Protein AF-A0A537ZKE1-F1 (afdb_monomer_lite)

Secondary structure (DSSP, 8-state):
-HHHHHHHH-GGG-----------PPPPHHHHHHHHHHHHHHHHHHTT--GGG---EEEEE-SSSS--EEEEE----PPPPGGG-HHHHHHHT-----

Structure (mmCIF, N/CA/C/O backbone):
data_AF-A0A537ZKE1-F1
#
_entry.id   AF-A0A537ZKE1-F1
#
loop_
_atom_site.group_PDB
_atom_site.id
_atom_site.type_symbol
_atom_site.label_atom_id
_atom_site.label_alt_id
_atom_site.label_comp_id
_atom_site.label_asym_id
_atom_site.label_entity_id
_atom_site.label_seq_id
_atom_site.pdbx_PDB_ins_code
_atom_site.Cartn_x
_atom_site.Cartn_y
_atom_site.Cartn_z
_atom_site.occupancy
_atom_site.B_iso_or_equiv
_atom_site.auth_seq_id
_atom_site.auth_comp_id
_atom_site.auth_asym_id
_atom_site.auth_atom_id
_atom_site.pdbx_PDB_model_num
ATOM 1 N N . MET A 1 1 ? -3.967 -0.790 2.846 1.00 77.94 1 MET A N 1
ATOM 2 C CA . MET A 1 1 ? -5.408 -0.573 2.601 1.00 77.94 1 MET A CA 1
ATOM 3 C C . MET A 1 1 ? -6.138 -1.879 2.314 1.00 77.94 1 MET A C 1
ATOM 5 O O . MET A 1 1 ? -6.962 -2.242 3.131 1.00 77.94 1 MET A O 1
ATOM 9 N N . LEU A 1 2 ? -5.858 -2.609 1.219 1.00 92.62 2 LEU A N 1
ATOM 10 C CA . LEU A 1 2 ? -6.557 -3.886 0.955 1.00 92.62 2 LEU A CA 1
ATOM 11 C C . LEU A 1 2 ? -6.225 -4.976 1.982 1.00 92.62 2 LEU A C 1
ATOM 13 O O . LEU A 1 2 ? -7.138 -5.575 2.536 1.00 92.62 2 LEU A O 1
ATOM 17 N N . PHE A 1 3 ? -4.936 -5.171 2.278 1.00 92.62 3 PHE A N 1
ATOM 18 C CA . PHE A 1 3 ? -4.495 -6.078 3.343 1.00 92.62 3 PHE A CA 1
ATOM 19 C C . PHE A 1 3 ? -5.141 -5.721 4.688 1.00 92.62 3 PHE A C 1
ATOM 21 O O . PHE A 1 3 ? -5.781 -6.568 5.291 1.00 92.62 3 PHE A O 1
ATOM 28 N N . ASP A 1 4 ? -5.071 -4.447 5.090 1.00 93.81 4 ASP A N 1
ATOM 29 C CA . ASP A 1 4 ? -5.632 -3.984 6.368 1.00 93.81 4 ASP A CA 1
ATOM 30 C C . ASP A 1 4 ? -7.158 -4.161 6.454 1.00 93.81 4 ASP A C 1
ATOM 32 O O . ASP A 1 4 ? -7.690 -4.421 7.528 1.00 93.81 4 ASP A O 1
ATOM 36 N N . LEU A 1 5 ? -7.876 -4.005 5.334 1.00 94.62 5 LEU A N 1
ATOM 37 C CA . LEU A 1 5 ? -9.324 -4.214 5.269 1.00 94.62 5 LEU A CA 1
ATOM 38 C C . LEU A 1 5 ? -9.667 -5.697 5.448 1.00 94.62 5 LEU A C 1
ATOM 40 O O . LEU A 1 5 ? -10.510 -6.027 6.278 1.00 94.62 5 LEU A O 1
ATOM 44 N N . ALA A 1 6 ? -8.979 -6.574 4.711 1.00 95.00 6 ALA A N 1
ATOM 45 C CA . ALA A 1 6 ? -9.163 -8.017 4.810 1.00 95.00 6 ALA A CA 1
ATOM 46 C C . ALA A 1 6 ? -8.801 -8.546 6.207 1.00 95.00 6 ALA A C 1
ATOM 48 O O . ALA A 1 6 ? -9.525 -9.371 6.754 1.00 95.00 6 ALA A O 1
ATOM 49 N N . GLU A 1 7 ? -7.716 -8.047 6.801 1.00 94.06 7 GLU A N 1
ATOM 50 C CA . GLU A 1 7 ? -7.264 -8.438 8.139 1.00 94.06 7 GLU A CA 1
ATOM 51 C C . GLU A 1 7 ? -8.241 -7.990 9.236 1.00 94.06 7 GLU A C 1
ATOM 53 O O . GLU A 1 7 ? -8.538 -8.755 10.149 1.00 94.06 7 GLU A O 1
ATOM 58 N N . ARG A 1 8 ? -8.773 -6.762 9.150 1.00 94.56 8 ARG A N 1
ATOM 59 C CA . ARG A 1 8 ? -9.646 -6.196 10.193 1.00 94.56 8 ARG A CA 1
ATOM 60 C C . ARG A 1 8 ? -11.106 -6.623 10.094 1.00 94.56 8 ARG A C 1
ATOM 62 O O . ARG A 1 8 ? -11.769 -6.711 11.122 1.00 94.56 8 ARG A O 1
ATOM 69 N N . PHE A 1 9 ? -11.620 -6.819 8.883 1.00 96.19 9 PHE A N 1
ATOM 70 C CA . PHE A 1 9 ? -13.056 -7.014 8.642 1.00 96.19 9 PHE A CA 1
ATOM 71 C C . PHE A 1 9 ? -13.381 -8.313 7.893 1.00 96.19 9 PHE A C 1
ATOM 73 O O . PHE A 1 9 ? -14.552 -8.602 7.664 1.00 96.19 9 PHE A O 1
ATOM 80 N N . GLY A 1 10 ? -12.368 -9.106 7.535 1.00 96.31 10 GLY A N 1
ATOM 81 C CA . GLY A 1 10 ? -12.530 -10.328 6.754 1.00 96.31 10 GLY A CA 1
ATOM 82 C C . GLY A 1 10 ? -12.673 -10.071 5.252 1.00 96.31 10 GLY A C 1
ATOM 83 O O . GLY A 1 10 ? -12.955 -8.960 4.799 1.00 96.31 10 GLY A O 1
ATOM 84 N N . LEU A 1 11 ? -12.482 -11.126 4.456 1.00 96.25 11 LEU A N 1
ATOM 85 C CA . LEU A 1 11 ? -12.647 -11.061 2.999 1.00 96.25 11 LEU A CA 1
ATOM 86 C C . LEU A 1 11 ? -14.102 -10.810 2.586 1.00 96.25 11 LEU A C 1
ATOM 88 O O . LEU A 1 11 ? -14.326 -10.169 1.565 1.00 96.25 11 LEU A O 1
ATOM 92 N N . ASP A 1 12 ? -15.071 -11.229 3.401 1.00 96.88 12 ASP A N 1
ATOM 93 C CA . ASP A 1 12 ? -16.503 -11.034 3.139 1.00 96.88 12 ASP A CA 1
ATOM 94 C C . ASP A 1 12 ? -16.922 -9.552 3.173 1.00 96.88 12 ASP A C 1
ATOM 96 O O . ASP A 1 12 ? -17.962 -9.181 2.629 1.00 96.88 12 ASP A O 1
ATOM 100 N N . ALA A 1 13 ? -16.096 -8.679 3.763 1.00 96.38 13 ALA A N 1
ATOM 101 C CA . ALA A 1 13 ? -16.279 -7.230 3.710 1.00 96.38 13 ALA A CA 1
ATOM 102 C C . ALA A 1 13 ? -15.857 -6.613 2.360 1.00 96.38 13 ALA A C 1
ATOM 104 O O . ALA A 1 13 ? -16.099 -5.427 2.120 1.00 96.38 13 ALA A O 1
ATOM 105 N N . ILE A 1 14 ? -15.210 -7.386 1.480 1.00 96.81 14 ILE A N 1
ATOM 106 C CA . ILE A 1 14 ? -14.696 -6.937 0.185 1.00 96.81 14 ILE A CA 1
ATOM 107 C C . ILE A 1 14 ? -15.546 -7.538 -0.929 1.00 96.81 14 ILE A C 1
ATOM 109 O O . ILE A 1 14 ? -15.633 -8.750 -1.093 1.00 96.81 14 ILE A O 1
ATOM 113 N N . VAL A 1 15 ? -16.110 -6.673 -1.768 1.00 96.81 15 VAL A N 1
ATOM 114 C CA . VAL A 1 15 ? -16.861 -7.082 -2.958 1.00 96.81 15 VAL A CA 1
ATOM 115 C C . VAL A 1 15 ? -16.218 -6.518 -4.216 1.00 96.81 15 VAL A C 1
ATOM 117 O O . VAL A 1 15 ? -15.643 -5.430 -4.207 1.00 96.81 15 VAL A O 1
ATOM 120 N N . GLN A 1 16 ? -16.341 -7.252 -5.317 1.00 96.81 16 GLN A N 1
ATOM 121 C CA . GLN A 1 16 ? -15.929 -6.799 -6.642 1.00 96.81 16 GLN A CA 1
ATOM 122 C C . GLN A 1 16 ? -17.172 -6.558 -7.501 1.00 96.81 16 GLN A C 1
ATOM 124 O O . GLN A 1 16 ? -18.170 -7.272 -7.392 1.00 96.81 16 GLN A O 1
ATOM 129 N N . ARG A 1 17 ? -17.127 -5.526 -8.344 1.00 97.19 17 ARG A N 1
ATOM 130 C CA . ARG A 1 17 ? -18.181 -5.205 -9.309 1.00 97.19 17 ARG A CA 1
ATOM 131 C C . ARG A 1 17 ? -17.557 -4.994 -10.674 1.00 97.19 17 ARG A C 1
ATOM 133 O O . ARG A 1 17 ? -16.498 -4.380 -10.777 1.00 97.19 17 ARG A O 1
ATOM 140 N N . ASP A 1 18 ? -18.236 -5.502 -11.691 1.00 97.06 18 ASP A N 1
ATOM 141 C CA . ASP A 1 18 ? -17.859 -5.278 -13.077 1.00 97.06 18 ASP A CA 1
ATOM 142 C C . ASP A 1 18 ? -18.133 -3.816 -13.459 1.00 97.06 18 ASP A C 1
ATOM 144 O O . ASP A 1 18 ? -19.211 -3.283 -13.188 1.00 97.06 18 ASP A O 1
ATOM 148 N N . LEU A 1 19 ? -17.131 -3.172 -14.052 1.00 97.06 19 LEU A N 1
ATOM 149 C CA . LEU A 1 19 ? -17.199 -1.798 -14.549 1.00 97.06 19 LEU A CA 1
ATOM 150 C C . LEU A 1 19 ? -17.226 -1.746 -16.085 1.00 97.06 19 LEU A C 1
ATOM 152 O O . LEU A 1 19 ? -17.239 -0.657 -16.655 1.00 97.06 19 LEU A O 1
ATOM 156 N N . GLY A 1 20 ? -17.218 -2.898 -16.758 1.00 97.44 20 GLY A N 1
ATOM 157 C CA . GLY A 1 20 ? -17.035 -2.998 -18.197 1.00 97.44 20 GLY A CA 1
ATOM 158 C C . GLY A 1 20 ? -15.593 -2.690 -18.607 1.00 97.44 20 GLY A C 1
ATOM 159 O O . GLY A 1 20 ? -14.632 -3.131 -17.974 1.00 97.44 20 GLY A O 1
ATOM 160 N N .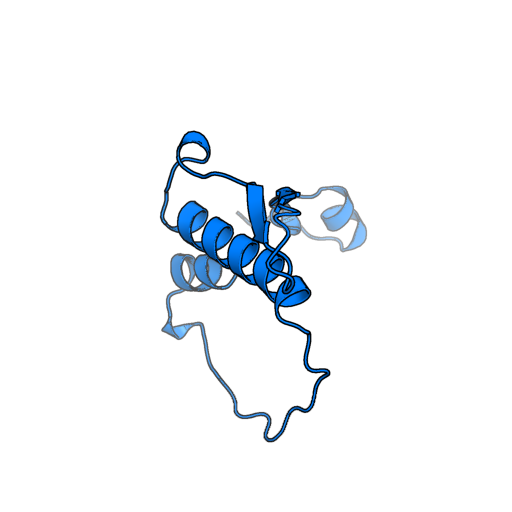 VAL A 1 21 ? -15.428 -1.934 -19.693 1.00 97.62 21 VAL A N 1
ATOM 161 C CA . VAL A 1 21 ? -14.109 -1.640 -20.267 1.00 97.62 21 VAL A CA 1
ATOM 162 C C . VAL A 1 21 ? -13.517 -0.383 -19.643 1.00 97.62 21 VAL A C 1
ATOM 164 O O . VAL A 1 21 ? -14.125 0.687 -19.646 1.00 97.62 21 VAL A O 1
ATOM 167 N N . ARG A 1 22 ? -12.281 -0.505 -19.160 1.00 96.50 22 ARG A N 1
ATOM 168 C CA . ARG A 1 22 ? -11.466 0.621 -18.709 1.00 96.50 22 ARG A CA 1
ATOM 169 C C . ARG A 1 22 ? -10.221 0.723 -19.575 1.00 96.50 22 ARG A C 1
ATOM 171 O O . ARG A 1 22 ? -9.308 -0.086 -19.446 1.00 96.50 22 ARG A O 1
ATOM 178 N N . GLU A 1 23 ? -10.157 1.767 -20.386 1.00 97.62 23 GLU A N 1
ATOM 179 C CA . GLU A 1 23 ? -8.944 2.130 -21.112 1.00 97.62 23 GLU A CA 1
ATOM 180 C C . GLU A 1 23 ? -8.101 3.095 -20.276 1.00 97.62 23 GLU A C 1
ATOM 182 O O . GLU A 1 23 ? -8.602 4.018 -19.628 1.00 97.62 23 GLU A O 1
ATOM 187 N N . HIS A 1 24 ? -6.795 2.872 -20.259 1.00 96.62 24 HIS A N 1
ATOM 188 C CA . HIS A 1 24 ? -5.829 3.758 -19.630 1.00 96.62 24 HIS A CA 1
ATOM 189 C C . HIS A 1 24 ? -4.532 3.730 -20.432 1.00 96.62 24 HIS A C 1
ATOM 191 O O . HIS A 1 24 ? -4.312 2.841 -21.251 1.00 96.62 24 HIS A O 1
ATOM 197 N N . ARG A 1 25 ? -3.637 4.690 -20.183 1.00 96.50 25 ARG A N 1
ATOM 198 C CA . ARG A 1 25 ? -2.321 4.675 -20.828 1.00 96.50 25 ARG A CA 1
ATOM 199 C C . ARG A 1 25 ? -1.540 3.417 -20.440 1.00 96.50 25 ARG A C 1
ATOM 201 O O . ARG A 1 25 ? -1.510 3.059 -19.259 1.00 96.50 25 ARG A O 1
ATOM 208 N N . ASN A 1 26 ? -0.872 2.805 -21.409 1.00 95.75 26 ASN A N 1
ATOM 209 C CA . ASN A 1 26 ? 0.124 1.771 -21.154 1.00 95.75 26 ASN A CA 1
ATOM 210 C C . ASN A 1 26 ? 1.440 2.455 -20.792 1.00 95.75 26 ASN A C 1
ATOM 212 O O . ASN A 1 26 ? 1.897 3.336 -21.519 1.00 95.75 26 ASN A O 1
ATOM 216 N N . ARG A 1 27 ? 2.010 2.091 -19.643 1.00 95.50 27 ARG A N 1
ATOM 217 C CA . ARG A 1 27 ? 3.326 2.581 -19.224 1.00 95.50 27 ARG A CA 1
ATOM 218 C C . ARG A 1 27 ? 4.414 1.623 -19.716 1.00 95.50 27 ARG A C 1
ATOM 220 O O . ARG A 1 27 ? 4.155 0.417 -19.745 1.00 95.50 27 ARG A O 1
ATOM 227 N N . PRO A 1 28 ? 5.595 2.132 -20.091 1.00 92.62 28 PRO A N 1
ATOM 228 C CA . PRO A 1 28 ? 6.740 1.290 -20.415 1.00 92.62 28 PRO A CA 1
ATOM 229 C C . PRO A 1 28 ? 7.265 0.550 -19.166 1.00 92.62 28 PRO A C 1
ATOM 231 O O . PRO A 1 28 ? 6.873 0.845 -18.034 1.00 92.62 28 PRO A O 1
ATOM 234 N N . LEU A 1 29 ? 8.090 -0.483 -19.368 1.00 91.12 29 LEU A N 1
ATOM 235 C CA . LEU A 1 29 ? 8.505 -1.402 -18.295 1.00 91.12 29 LEU A CA 1
ATOM 236 C C . LEU A 1 29 ? 9.396 -0.745 -17.232 1.00 91.12 29 LEU A C 1
ATOM 238 O O . LEU A 1 29 ? 9.268 -1.064 -16.051 1.00 91.12 29 LEU A O 1
ATOM 242 N N . ASP A 1 30 ? 10.251 0.183 -17.642 1.00 89.75 30 ASP A N 1
ATOM 243 C CA . ASP A 1 30 ? 1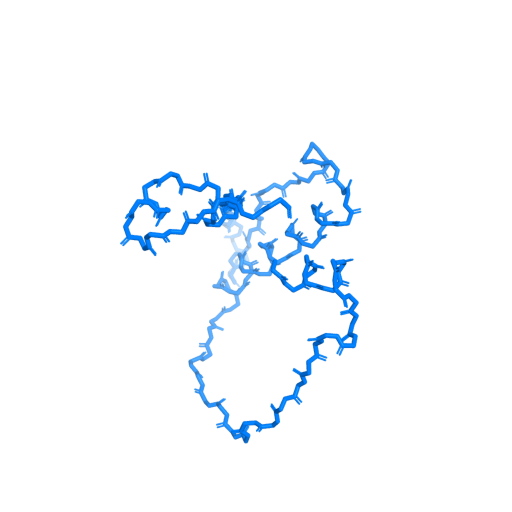1.086 1.031 -16.784 1.00 89.75 30 ASP A CA 1
ATOM 244 C C . ASP A 1 30 ? 10.248 1.874 -15.805 1.00 89.75 30 ASP A C 1
ATOM 246 O O . ASP A 1 30 ? 10.617 2.038 -14.642 1.00 89.75 30 ASP A O 1
ATOM 250 N N . GLU A 1 31 ? 9.058 2.322 -16.220 1.00 91.44 31 GLU A N 1
ATOM 251 C CA . GLU A 1 31 ? 8.091 2.984 -15.336 1.00 91.44 31 GLU A CA 1
ATOM 252 C C . GLU A 1 31 ? 7.309 2.014 -14.432 1.00 91.44 31 GLU A C 1
ATOM 254 O O . GLU A 1 31 ? 6.842 2.401 -13.353 1.00 91.44 31 GLU A O 1
ATOM 259 N N . LEU A 1 32 ? 7.109 0.768 -14.868 1.00 94.81 32 LEU A N 1
ATOM 260 C CA . LEU A 1 32 ? 6.352 -0.240 -14.119 1.00 94.81 32 LEU A CA 1
ATOM 261 C C . LEU A 1 32 ? 7.199 -0.931 -13.045 1.00 94.81 32 LEU A C 1
ATOM 263 O O . LEU A 1 32 ? 6.670 -1.276 -11.986 1.00 94.81 32 LEU A O 1
ATOM 267 N N . ALA A 1 33 ? 8.501 -1.109 -13.270 1.00 94.25 33 ALA A N 1
ATOM 268 C CA . ALA A 1 33 ? 9.380 -1.808 -12.336 1.00 94.25 33 ALA A CA 1
ATOM 269 C C . ALA A 1 33 ? 9.439 -1.147 -10.935 1.00 94.25 33 ALA A C 1
ATOM 271 O O . ALA A 1 33 ? 9.266 -1.862 -9.940 1.00 94.25 33 ALA A O 1
ATOM 272 N N . PRO A 1 34 ? 9.552 0.193 -10.796 1.00 95.06 34 PRO A N 1
ATOM 273 C CA . PRO A 1 34 ? 9.465 0.864 -9.497 1.00 95.06 34 PRO A CA 1
ATOM 274 C C . PRO A 1 34 ? 8.117 0.643 -8.799 1.00 95.06 34 PRO A C 1
ATOM 276 O O . PRO A 1 34 ? 8.063 0.470 -7.580 1.00 95.06 34 PRO A O 1
ATOM 279 N N . GLN A 1 35 ? 7.019 0.608 -9.565 1.00 95.25 35 GLN A N 1
ATOM 280 C CA . GLN A 1 35 ? 5.678 0.361 -9.024 1.00 95.25 35 GLN A CA 1
ATOM 281 C C . GLN A 1 35 ? 5.546 -1.072 -8.502 1.00 95.25 35 GLN A C 1
ATOM 283 O O . GLN A 1 35 ? 5.028 -1.277 -7.404 1.00 95.25 35 GLN A O 1
ATOM 288 N N . ALA A 1 36 ? 6.056 -2.053 -9.250 1.00 95.94 36 ALA A N 1
ATOM 289 C CA . ALA A 1 36 ? 6.077 -3.451 -8.833 1.00 95.94 36 ALA A CA 1
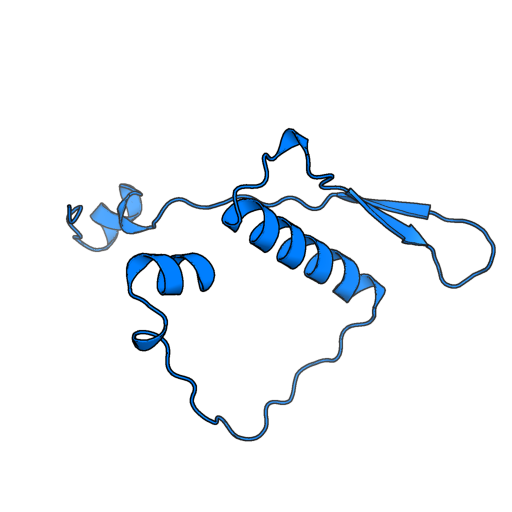ATOM 290 C C . ALA A 1 36 ? 6.888 -3.639 -7.541 1.00 95.94 36 ALA A C 1
ATOM 292 O O . ALA A 1 36 ? 6.413 -4.288 -6.607 1.00 95.94 36 ALA A O 1
ATOM 293 N N . MET A 1 37 ? 8.061 -3.002 -7.444 1.00 96.00 37 MET A N 1
ATOM 294 C CA . MET A 1 37 ? 8.882 -3.025 -6.231 1.00 96.00 37 MET A CA 1
ATOM 295 C C . MET A 1 37 ? 8.143 -2.412 -5.033 1.00 96.00 37 MET A C 1
ATOM 297 O O . MET A 1 37 ? 8.140 -2.986 -3.945 1.00 96.00 37 MET A O 1
ATOM 301 N N . ALA A 1 38 ? 7.446 -1.287 -5.229 1.00 95.12 38 ALA A N 1
ATOM 302 C CA . ALA A 1 38 ? 6.653 -0.664 -4.172 1.00 95.12 38 ALA A CA 1
ATOM 303 C C . ALA A 1 38 ? 5.505 -1.566 -3.678 1.00 95.12 38 ALA A C 1
ATOM 305 O O . ALA A 1 38 ? 5.264 -1.665 -2.469 1.00 95.12 38 ALA A O 1
ATOM 306 N N . ILE A 1 39 ? 4.814 -2.255 -4.594 1.00 94.94 39 ILE A N 1
ATOM 307 C CA . ILE A 1 39 ? 3.754 -3.220 -4.262 1.00 94.94 39 ILE A CA 1
ATOM 308 C C . ILE A 1 39 ? 4.331 -4.392 -3.464 1.00 94.94 39 ILE A C 1
ATOM 310 O O . ILE A 1 39 ? 3.796 -4.723 -2.405 1.00 94.94 39 ILE A O 1
ATOM 314 N N . LEU A 1 40 ? 5.435 -4.981 -3.932 1.00 94.69 40 LEU A N 1
ATOM 315 C CA . LEU A 1 40 ? 6.083 -6.117 -3.277 1.00 94.69 40 LEU A CA 1
ATOM 316 C C . LEU A 1 40 ? 6.539 -5.766 -1.859 1.00 94.69 40 LEU A C 1
ATOM 318 O O . LEU A 1 40 ? 6.192 -6.461 -0.908 1.00 94.69 40 LEU A O 1
ATOM 322 N N . LEU A 1 41 ? 7.258 -4.655 -1.695 1.00 94.50 41 LEU A N 1
ATOM 323 C CA . LEU A 1 41 ? 7.697 -4.182 -0.384 1.00 94.50 41 LEU A CA 1
ATOM 324 C C . LEU A 1 41 ? 6.514 -3.897 0.549 1.00 94.50 41 LEU A C 1
ATOM 326 O O . LEU A 1 41 ? 6.575 -4.221 1.734 1.00 94.50 41 LEU A O 1
ATOM 330 N N . THR A 1 42 ? 5.421 -3.324 0.033 1.00 93.25 42 THR A N 1
ATOM 331 C CA . THR A 1 42 ? 4.203 -3.108 0.828 1.00 93.25 42 THR A CA 1
ATOM 332 C C . THR A 1 42 ? 3.607 -4.436 1.295 1.00 93.25 42 THR A C 1
ATOM 334 O O . THR A 1 42 ? 3.269 -4.567 2.470 1.00 93.25 42 THR A O 1
ATOM 337 N N . ALA A 1 43 ? 3.505 -5.426 0.404 1.00 93.81 43 ALA A N 1
ATOM 338 C CA . ALA A 1 43 ? 2.980 -6.749 0.728 1.00 93.81 43 ALA A CA 1
ATOM 339 C C . ALA A 1 43 ? 3.855 -7.478 1.762 1.00 93.81 43 ALA A C 1
ATOM 341 O O . ALA A 1 43 ? 3.330 -7.982 2.752 1.00 93.81 43 ALA A O 1
ATOM 342 N N . LEU A 1 44 ? 5.182 -7.466 1.595 1.00 93.69 44 LEU A N 1
ATOM 343 C CA . LEU A 1 44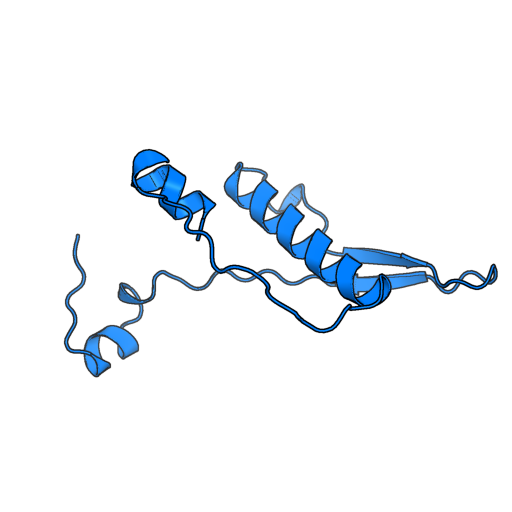 ? 6.121 -8.100 2.529 1.00 93.69 44 LEU A CA 1
ATOM 344 C C . LEU A 1 44 ? 6.085 -7.454 3.920 1.00 93.69 44 LEU A C 1
ATOM 346 O O . LEU A 1 44 ? 6.082 -8.163 4.924 1.00 93.69 44 LEU A O 1
ATOM 350 N N . ARG A 1 45 ? 5.985 -6.119 3.999 1.00 92.00 45 ARG A N 1
ATOM 351 C CA . ARG A 1 45 ? 5.829 -5.414 5.284 1.00 92.00 45 ARG A CA 1
ATOM 352 C C . ARG A 1 45 ? 4.528 -5.796 5.990 1.00 92.00 45 ARG A C 1
ATOM 354 O O . ARG A 1 45 ? 4.549 -6.016 7.195 1.00 92.00 45 ARG A O 1
ATOM 361 N N . ARG A 1 46 ? 3.412 -5.913 5.257 1.00 92.06 46 ARG A N 1
ATOM 362 C CA . ARG A 1 46 ? 2.126 -6.380 5.820 1.00 92.06 46 ARG A CA 1
ATOM 363 C C . ARG A 1 46 ? 2.166 -7.852 6.226 1.00 92.06 46 ARG A C 1
ATOM 365 O O . ARG A 1 46 ? 1.531 -8.215 7.202 1.00 92.06 46 ARG A O 1
ATOM 372 N N . ALA A 1 47 ? 2.961 -8.674 5.542 1.00 93.25 47 ALA A N 1
ATOM 373 C CA . ALA A 1 47 ? 3.217 -10.064 5.921 1.00 93.25 47 ALA A CA 1
ATOM 374 C C . ALA A 1 47 ? 4.154 -10.214 7.142 1.00 93.25 47 ALA A C 1
ATOM 376 O O . ALA A 1 47 ? 4.515 -11.332 7.502 1.00 93.25 47 ALA A O 1
ATOM 377 N N . GLY A 1 48 ? 4.567 -9.110 7.778 1.00 93.00 48 GLY A N 1
ATOM 378 C CA . GLY A 1 48 ? 5.398 -9.120 8.984 1.00 93.00 48 GLY A CA 1
ATOM 379 C C . GLY A 1 48 ? 6.902 -9.222 8.726 1.00 93.00 48 GLY A C 1
ATOM 380 O O . GLY A 1 48 ? 7.669 -9.400 9.671 1.00 93.00 48 GLY A O 1
ATOM 381 N N . MET A 1 49 ? 7.358 -9.093 7.475 1.00 94.44 49 MET A N 1
ATOM 382 C CA . MET A 1 49 ? 8.789 -9.107 7.176 1.00 94.44 49 MET A CA 1
ATOM 383 C C . MET A 1 49 ? 9.458 -7.839 7.736 1.00 94.44 49 MET A C 1
ATOM 385 O O . MET A 1 49 ? 8.998 -6.726 7.449 1.00 94.44 49 MET A O 1
ATOM 389 N N . PRO A 1 50 ? 10.539 -7.963 8.531 1.00 91.25 50 PRO A N 1
ATOM 390 C CA . PRO A 1 50 ? 11.187 -6.807 9.133 1.00 91.25 50 PRO A CA 1
ATOM 391 C C . PRO A 1 50 ? 11.811 -5.924 8.052 1.00 91.25 50 PRO A C 1
ATOM 393 O O . PRO A 1 50 ? 12.397 -6.417 7.090 1.00 91.25 50 PRO A O 1
ATOM 396 N N . ALA A 1 51 ? 11.737 -4.604 8.235 1.00 85.69 51 ALA A N 1
ATOM 397 C CA . ALA A 1 51 ? 12.268 -3.642 7.267 1.00 85.69 51 ALA A CA 1
ATOM 398 C C . ALA A 1 51 ? 13.772 -3.833 6.995 1.00 85.69 51 ALA A C 1
ATOM 400 O O . ALA A 1 51 ? 14.224 -3.589 5.885 1.00 85.69 51 ALA A O 1
ATOM 401 N N . SER A 1 52 ? 14.534 -4.324 7.978 1.00 88.62 52 SER A N 1
ATOM 402 C CA . SER A 1 52 ? 15.958 -4.646 7.826 1.00 88.62 52 SER A CA 1
ATOM 403 C C . SER A 1 52 ? 16.240 -5.801 6.861 1.00 88.62 52 SER A C 1
ATOM 405 O O . SER A 1 52 ? 17.353 -5.901 6.356 1.00 88.62 52 SER A O 1
ATOM 407 N N . ALA A 1 53 ? 15.258 -6.667 6.595 1.00 88.44 53 ALA A N 1
ATOM 408 C CA . ALA A 1 53 ? 15.383 -7.779 5.653 1.00 88.44 53 ALA A CA 1
ATOM 409 C C . ALA A 1 53 ? 14.978 -7.400 4.217 1.00 88.44 53 ALA A C 1
ATOM 411 O O . ALA A 1 53 ? 15.026 -8.243 3.324 1.00 88.44 53 ALA A O 1
ATOM 412 N N . LEU A 1 54 ? 14.559 -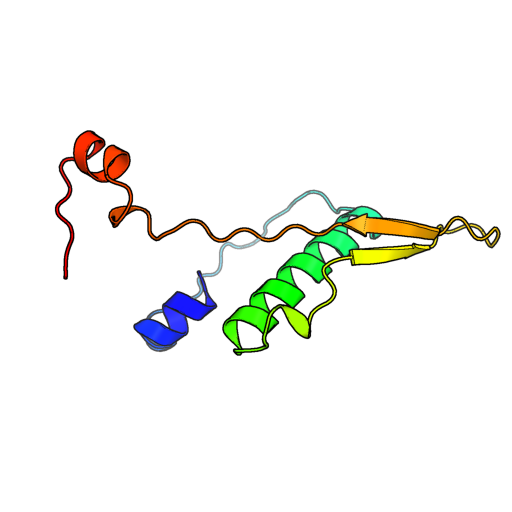6.152 3.985 1.00 89.06 54 LEU A N 1
ATOM 413 C CA . LEU A 1 54 ? 14.044 -5.681 2.705 1.00 89.06 54 LEU A CA 1
ATOM 414 C C . LEU A 1 54 ? 14.968 -4.612 2.119 1.00 89.06 54 LEU A C 1
ATOM 416 O O . LEU A 1 54 ? 15.141 -3.543 2.700 1.00 89.06 54 LEU A O 1
ATOM 420 N N . SER A 1 55 ? 15.518 -4.865 0.929 1.00 89.69 55 SER A N 1
ATOM 421 C CA . SER A 1 55 ? 16.157 -3.801 0.147 1.00 89.69 55 SER A CA 1
ATOM 422 C C . SER A 1 55 ? 15.085 -2.882 -0.424 1.00 89.69 55 SER A C 1
ATOM 424 O O . SER A 1 55 ? 14.168 -3.351 -1.090 1.00 89.69 55 SER A O 1
ATOM 426 N N . SER A 1 56 ? 15.215 -1.574 -0.218 1.00 91.50 56 SER A N 1
ATOM 427 C CA . SER A 1 56 ? 14.349 -0.562 -0.829 1.00 91.50 56 SER A CA 1
ATOM 428 C C . SER A 1 56 ? 14.963 0.071 -2.080 1.00 91.50 56 SER A C 1
ATOM 430 O O . SER A 1 56 ? 14.566 1.163 -2.465 1.00 91.50 56 SER A O 1
ATOM 432 N N . THR A 1 57 ? 15.954 -0.572 -2.702 1.00 95.00 57 THR A N 1
ATOM 433 C CA . THR A 1 57 ? 16.600 -0.081 -3.930 1.00 95.00 57 THR A CA 1
ATOM 434 C C . THR A 1 57 ? 16.381 -1.074 -5.059 1.00 95.00 57 THR A C 1
ATOM 436 O O . THR A 1 57 ? 16.695 -2.256 -4.917 1.00 95.00 57 THR A O 1
ATOM 439 N N . LEU A 1 58 ? 15.839 -0.589 -6.173 1.00 94.00 58 LEU A N 1
ATOM 440 C CA . LEU A 1 58 ? 15.657 -1.346 -7.403 1.00 94.00 58 LEU A CA 1
ATOM 441 C C . LEU A 1 58 ? 16.854 -1.110 -8.324 1.00 94.00 58 LEU A C 1
ATOM 443 O O . LEU A 1 58 ? 17.217 0.029 -8.590 1.00 94.00 58 LEU A O 1
ATOM 447 N N . MET A 1 59 ? 17.436 -2.189 -8.830 1.00 92.56 59 MET A N 1
ATOM 448 C CA . MET A 1 59 ? 18.489 -2.148 -9.838 1.00 92.56 59 MET A CA 1
ATOM 449 C C . MET A 1 59 ? 17.863 -2.344 -11.220 1.00 92.56 59 MET A C 1
ATOM 451 O O . MET A 1 59 ? 17.221 -3.370 -11.449 1.00 92.56 59 MET A O 1
ATOM 455 N N . GLN A 1 60 ? 18.025 -1.375 -12.119 1.00 89.94 60 GLN A N 1
ATOM 456 C CA . GLN A 1 60 ? 17.534 -1.448 -13.495 1.00 89.94 60 GLN A CA 1
ATOM 457 C C . GLN A 1 60 ? 18.691 -1.461 -14.490 1.00 89.94 60 GLN A C 1
ATOM 459 O O . GLN A 1 60 ? 19.710 -0.807 -14.281 1.00 89.94 60 GLN A O 1
ATOM 464 N N . PHE A 1 61 ? 18.507 -2.198 -15.583 1.00 85.62 61 PHE A N 1
ATOM 465 C CA . PHE A 1 61 ? 19.462 -2.289 -16.682 1.00 85.62 61 PHE A CA 1
ATOM 466 C C . PHE A 1 61 ? 18.811 -1.747 -17.952 1.00 85.62 61 PHE A C 1
ATOM 468 O O . PHE A 1 61 ? 17.678 -2.116 -18.266 1.00 85.62 61 PHE A O 1
ATOM 475 N N . GLY A 1 62 ? 19.525 -0.881 -18.671 1.00 77.62 62 GLY A N 1
ATOM 476 C CA . GLY A 1 62 ? 19.076 -0.363 -19.961 1.00 77.62 62 GLY A CA 1
ATOM 477 C C . GLY A 1 62 ? 19.025 -1.427 -21.068 1.00 77.62 62 GLY A C 1
ATOM 478 O O . GLY A 1 62 ? 19.628 -2.493 -20.975 1.00 77.62 62 GLY A O 1
ATOM 479 N N . ASP A 1 63 ? 18.320 -1.103 -22.154 1.00 71.00 63 ASP A N 1
ATOM 480 C CA . ASP A 1 63 ? 18.067 -1.996 -23.302 1.00 71.00 63 ASP A CA 1
ATOM 481 C C . ASP A 1 63 ? 19.303 -2.212 -24.207 1.00 71.00 63 ASP A C 1
ATOM 483 O O . ASP A 1 63 ? 19.377 -3.135 -25.019 1.00 71.00 63 ASP A O 1
ATOM 487 N N . ARG A 1 64 ? 20.331 -1.365 -24.075 1.00 63.38 64 ARG A N 1
ATOM 488 C CA . ARG A 1 64 ? 21.597 -1.532 -24.799 1.00 63.38 64 ARG A CA 1
ATOM 489 C C . ARG A 1 64 ? 22.576 -2.328 -23.948 1.00 63.38 64 ARG A C 1
ATOM 491 O O . ARG A 1 64 ? 22.733 -2.061 -22.765 1.00 63.38 64 ARG A O 1
ATOM 498 N N . ARG A 1 65 ? 23.284 -3.262 -24.593 1.00 56.94 65 ARG A N 1
ATOM 499 C CA . ARG A 1 65 ? 24.304 -4.167 -24.016 1.00 56.94 65 ARG A CA 1
ATOM 500 C C . ARG A 1 65 ? 25.467 -3.469 -23.281 1.00 56.94 65 ARG A C 1
ATOM 502 O O . ARG A 1 65 ? 26.311 -4.162 -22.721 1.00 56.94 65 ARG A O 1
ATOM 509 N N . ASP A 1 66 ? 25.471 -2.141 -23.226 1.00 56.00 66 ASP A N 1
ATOM 510 C CA . ASP A 1 66 ? 26.458 -1.308 -22.551 1.00 56.00 66 ASP A CA 1
ATOM 511 C C . ASP A 1 66 ? 25.883 -0.800 -21.211 1.00 56.00 66 ASP A C 1
ATOM 513 O O . ASP A 1 66 ? 25.466 0.342 -21.078 1.00 56.00 66 ASP A O 1
ATOM 517 N N . VAL A 1 67 ? 25.779 -1.734 -20.259 1.00 60.81 67 VAL A N 1
ATOM 518 C CA . VAL A 1 67 ? 25.990 -1.661 -18.790 1.00 60.81 67 VAL A CA 1
ATOM 519 C C . VAL A 1 67 ? 25.761 -0.327 -18.038 1.00 60.81 67 VAL A C 1
ATOM 521 O O . VAL A 1 67 ? 26.450 -0.053 -17.058 1.00 60.81 67 VAL A O 1
ATOM 524 N N . GLU A 1 68 ? 24.785 0.501 -18.398 1.00 71.50 68 GLU A N 1
ATOM 525 C CA . GLU A 1 68 ? 24.315 1.550 -17.484 1.00 71.50 68 GLU A CA 1
ATOM 526 C C . GLU A 1 68 ? 23.268 0.954 -16.541 1.00 71.50 68 GLU A C 1
ATOM 528 O O . GLU A 1 68 ? 22.119 0.685 -16.899 1.00 71.50 68 GLU A O 1
ATOM 533 N N . CYS A 1 69 ? 23.737 0.656 -15.332 1.00 84.12 69 CYS A N 1
ATOM 534 C CA . CYS A 1 69 ? 22.919 0.211 -14.221 1.00 84.12 69 CYS A CA 1
ATOM 535 C C . CYS A 1 69 ? 22.414 1.436 -13.457 1.00 84.12 69 CYS A C 1
ATOM 537 O O . CYS A 1 69 ? 23.212 2.186 -12.892 1.00 84.12 69 CYS A O 1
ATOM 539 N N . GLU A 1 70 ? 21.098 1.597 -13.371 1.00 89.31 70 GLU A N 1
ATOM 540 C CA . GLU A 1 70 ? 20.479 2.631 -12.549 1.00 89.31 70 GLU A CA 1
ATOM 541 C C . GLU A 1 70 ? 19.998 2.034 -11.224 1.00 89.31 70 GLU A C 1
ATOM 543 O O . GLU A 1 70 ? 19.310 1.011 -11.184 1.00 89.31 70 GLU A O 1
ATOM 548 N N . LEU A 1 71 ? 20.361 2.686 -10.120 1.00 92.25 71 LEU A N 1
ATOM 549 C CA . LEU A 1 71 ? 19.833 2.372 -8.798 1.00 92.25 71 LEU A CA 1
ATOM 550 C C . LEU A 1 71 ? 18.685 3.326 -8.484 1.00 92.25 71 LEU A C 1
ATOM 552 O O . LEU A 1 71 ? 18.899 4.502 -8.202 1.00 92.25 71 LEU A O 1
ATOM 556 N N . VAL A 1 72 ? 17.466 2.798 -8.495 1.00 93.75 72 VAL A N 1
ATOM 557 C CA . VAL A 1 72 ? 16.240 3.550 -8.235 1.00 93.75 72 VAL A CA 1
ATOM 558 C C . VAL A 1 72 ? 15.811 3.324 -6.780 1.00 93.75 72 VAL A C 1
ATOM 560 O O . VAL A 1 72 ? 15.355 2.226 -6.438 1.00 93.75 72 VAL A O 1
ATOM 563 N N . PRO A 1 73 ? 15.938 4.324 -5.887 1.00 94.81 73 PRO A N 1
ATOM 564 C CA . PRO A 1 73 ? 15.458 4.204 -4.516 1.00 94.81 73 PRO A CA 1
ATOM 565 C C . PRO A 1 73 ? 13.924 4.220 -4.478 1.00 94.81 73 PRO A C 1
ATOM 567 O O . PRO A 1 73 ? 13.273 5.104 -5.032 1.00 94.81 73 PRO A O 1
ATOM 570 N N . ILE A 1 74 ? 13.340 3.250 -3.780 1.00 94.69 74 ILE A N 1
ATOM 571 C CA . ILE A 1 74 ? 11.897 3.089 -3.598 1.00 94.69 74 ILE A CA 1
ATOM 572 C C . ILE A 1 74 ? 11.546 3.421 -2.156 1.00 94.69 74 ILE A C 1
ATOM 574 O O . ILE A 1 74 ? 11.711 2.613 -1.243 1.00 94.69 74 ILE A O 1
ATOM 578 N N . GLU A 1 75 ? 11.032 4.625 -1.938 1.00 87.12 75 GLU A N 1
ATOM 579 C CA . GLU A 1 75 ? 10.605 5.037 -0.610 1.00 87.12 75 GLU A CA 1
ATOM 580 C C . GLU A 1 75 ? 9.136 4.683 -0.354 1.00 87.12 75 GLU A C 1
ATOM 582 O O . GLU A 1 75 ? 8.236 5.085 -1.092 1.00 87.12 75 GLU A O 1
ATOM 587 N N . ILE A 1 76 ? 8.882 3.968 0.746 1.00 85.06 76 ILE A N 1
ATOM 588 C CA . ILE A 1 76 ? 7.529 3.631 1.196 1.00 85.06 76 ILE A CA 1
ATOM 589 C C . ILE A 1 76 ? 7.319 4.185 2.593 1.00 85.06 76 ILE A C 1
ATOM 591 O O . ILE A 1 76 ? 7.849 3.667 3.583 1.00 85.06 76 ILE A O 1
ATOM 595 N N . ARG A 1 77 ? 6.488 5.223 2.660 1.00 88.12 77 ARG A N 1
ATOM 596 C CA . ARG A 1 77 ? 6.009 5.813 3.906 1.00 88.12 77 ARG A CA 1
ATOM 597 C C . ARG A 1 77 ? 4.551 5.455 4.111 1.00 88.12 77 ARG A C 1
ATOM 599 O O . ARG A 1 77 ? 3.728 5.602 3.209 1.00 88.12 77 ARG A O 1
ATOM 606 N N . GLU A 1 78 ? 4.233 5.040 5.324 1.00 89.75 78 GLU A N 1
ATOM 607 C CA . GLU A 1 78 ? 2.859 4.834 5.743 1.00 89.75 78 GLU A CA 1
ATOM 608 C C . GLU A 1 78 ? 2.353 6.092 6.437 1.00 89.75 78 GLU A C 1
ATOM 610 O O . GLU A 1 78 ? 2.968 6.596 7.377 1.00 89.75 78 GLU A O 1
ATOM 615 N N . ARG A 1 79 ? 1.234 6.624 5.947 1.00 93.00 79 ARG A N 1
ATOM 616 C CA . ARG A 1 79 ? 0.517 7.678 6.661 1.00 93.00 79 ARG A CA 1
ATOM 617 C C . ARG A 1 79 ? -0.307 7.032 7.772 1.00 93.00 79 ARG A C 1
ATOM 619 O O . ARG A 1 79 ? -0.873 5.964 7.536 1.00 93.00 79 ARG A O 1
ATOM 626 N N . PRO A 1 80 ? -0.424 7.673 8.945 1.00 94.00 80 PRO A N 1
ATOM 627 C CA . PRO A 1 80 ? -1.289 7.155 9.990 1.00 94.00 80 PRO A CA 1
ATOM 628 C C . PRO A 1 80 ? -2.757 7.189 9.529 1.00 94.00 80 PRO A C 1
ATOM 630 O O . PRO A 1 80 ? -3.103 7.973 8.632 1.00 94.00 80 PRO A O 1
ATOM 633 N N . PRO A 1 81 ? -3.641 6.375 10.134 1.00 93.00 81 PRO A N 1
ATOM 634 C CA . PRO A 1 81 ? -5.070 6.460 9.874 1.00 93.00 81 PRO A CA 1
ATOM 635 C C . PRO A 1 81 ? -5.556 7.899 10.045 1.00 93.00 81 PRO A C 1
ATOM 637 O O . PRO A 1 81 ? -5.264 8.550 11.040 1.00 93.00 81 PRO A O 1
ATOM 640 N N . MET A 1 82 ? -6.305 8.415 9.074 1.00 94.50 82 MET A N 1
ATOM 641 C CA . MET A 1 82 ? -6.590 9.853 9.005 1.00 94.50 82 MET A CA 1
ATOM 642 C C . MET A 1 82 ? -7.322 10.388 10.247 1.00 94.50 82 MET A C 1
ATOM 644 O O . MET A 1 82 ? -7.100 11.523 10.655 1.00 94.50 82 MET A O 1
ATOM 648 N N . ILE A 1 83 ? -8.126 9.541 10.898 1.00 95.06 83 ILE A N 1
ATOM 649 C CA . ILE A 1 83 ? -8.813 9.857 12.155 1.00 95.06 83 ILE A CA 1
ATOM 650 C C . ILE A 1 83 ? -7.847 10.162 13.314 1.00 95.06 83 ILE A C 1
ATOM 652 O O . ILE A 1 83 ? -8.200 10.909 14.224 1.00 95.06 83 ILE A O 1
ATOM 656 N N . THR A 1 84 ? -6.611 9.649 13.288 1.00 95.31 84 THR A N 1
ATOM 657 C CA . THR A 1 84 ? -5.610 9.922 14.330 1.00 95.31 84 THR A CA 1
ATOM 658 C C . THR A 1 84 ? -4.924 11.276 14.142 1.00 95.31 84 THR A C 1
ATOM 660 O O . THR A 1 84 ? -4.374 11.809 15.105 1.00 95.31 84 THR A O 1
ATOM 663 N N . VAL A 1 85 ? -5.011 11.890 12.958 1.00 95.62 85 VAL A N 1
ATOM 664 C CA . VAL A 1 85 ? -4.488 13.239 12.692 1.00 95.62 85 VAL A CA 1
ATOM 665 C C . VAL A 1 85 ? -5.420 14.280 13.317 1.00 95.62 85 VAL A C 1
ATOM 667 O O . VAL A 1 85 ? -6.606 14.340 12.991 1.00 95.62 85 VAL A O 1
ATOM 670 N N . ARG A 1 86 ? -4.896 15.111 14.225 1.00 95.50 86 ARG A N 1
ATOM 671 C CA . ARG A 1 86 ? -5.695 16.098 14.972 1.00 95.50 86 ARG A CA 1
ATOM 672 C C . ARG A 1 86 ? -6.339 17.127 14.046 1.00 95.50 86 ARG A C 1
ATOM 674 O O . ARG A 1 86 ? -7.537 17.357 14.137 1.00 95.50 86 ARG A O 1
ATOM 681 N N . GLU A 1 87 ? -5.566 17.673 13.118 1.00 96.12 87 GLU A N 1
ATOM 682 C CA . GLU A 1 87 ? -6.005 18.709 12.180 1.00 96.12 87 GLU A CA 1
ATOM 683 C C . GLU A 1 87 ? -7.154 18.201 11.289 1.00 96.12 87 GLU A C 1
ATOM 685 O O . GLU A 1 87 ? -8.056 18.953 10.923 1.00 96.12 87 GLU A O 1
ATOM 690 N N . TYR A 1 88 ? -7.163 16.901 10.969 1.00 95.56 88 TYR A N 1
ATOM 691 C CA . TYR A 1 88 ? -8.272 16.270 10.254 1.00 95.56 88 TYR A CA 1
ATOM 692 C C . TYR A 1 88 ? -9.538 16.200 11.116 1.00 95.56 88 TYR A C 1
ATOM 694 O O . TYR A 1 88 ? -10.627 16.522 10.638 1.00 95.56 88 TYR A O 1
ATOM 702 N N . ARG A 1 89 ? -9.403 15.810 12.389 1.00 95.81 89 ARG A N 1
ATOM 703 C CA . ARG A 1 89 ? -10.530 15.758 13.330 1.00 95.81 89 ARG A CA 1
ATOM 704 C C . ARG A 1 89 ? -11.167 17.125 13.539 1.00 95.81 89 ARG A C 1
ATOM 706 O O . ARG A 1 89 ? -12.387 17.224 13.462 1.00 95.81 89 ARG A O 1
ATOM 713 N N . GLU A 1 90 ? -10.352 18.157 13.735 1.00 96.38 90 GLU A N 1
ATOM 714 C CA . GLU A 1 90 ? -10.810 19.541 13.907 1.00 96.38 90 GLU A CA 1
ATOM 715 C C . GLU A 1 90 ? -11.541 20.048 12.660 1.00 96.38 90 GLU A C 1
ATOM 717 O O . GLU A 1 90 ? -12.634 20.597 12.761 1.00 96.38 90 GLU A O 1
ATOM 722 N N . LYS A 1 91 ? -10.987 19.793 11.468 1.00 96.06 91 LYS A N 1
ATOM 723 C CA . LYS A 1 91 ? -11.584 20.232 10.201 1.00 96.06 91 LYS A CA 1
ATOM 724 C C . LYS A 1 91 ? -12.959 19.616 9.925 1.00 96.06 91 LYS A C 1
ATOM 726 O O . LYS A 1 91 ? -13.798 20.266 9.308 1.00 96.06 91 LYS A O 1
ATOM 731 N N . PHE A 1 92 ? -13.171 18.360 10.315 1.00 95.75 92 PHE A N 1
ATOM 732 C CA . PHE A 1 92 ? -14.380 17.600 9.975 1.00 95.75 92 PHE A CA 1
ATOM 733 C C . PHE A 1 92 ? -15.265 17.267 11.183 1.00 95.75 92 PHE A C 1
ATOM 735 O O . PHE A 1 92 ? -16.159 16.431 11.050 1.00 95.75 92 PHE A O 1
ATOM 742 N N . CYS A 1 93 ? -15.015 17.889 12.341 1.00 93.75 93 CYS A N 1
ATOM 743 C CA . CYS A 1 93 ? -15.725 17.645 13.602 1.00 93.75 93 CYS A CA 1
ATOM 744 C C . CYS A 1 93 ? -15.857 16.143 13.926 1.00 93.75 93 CYS A C 1
ATOM 746 O O . CYS A 1 93 ? -16.951 15.643 14.188 1.00 93.75 93 CYS A O 1
ATOM 748 N N . ARG A 1 94 ? -14.747 15.396 13.835 1.00 91.19 94 ARG A N 1
ATOM 749 C CA . ARG A 1 94 ? -14.711 13.946 14.098 1.00 91.19 94 ARG A CA 1
ATOM 750 C C . ARG A 1 94 ? -14.063 13.646 15.441 1.00 91.19 94 ARG A C 1
ATOM 752 O O . ARG A 1 94 ? -12.989 14.161 15.737 1.00 91.19 94 ARG A O 1
ATOM 759 N N . GLU A 1 95 ? -14.664 12.744 16.204 1.00 88.06 95 GLU A N 1
ATOM 760 C CA . GLU A 1 95 ? -14.071 12.205 17.428 1.00 88.06 95 GLU A CA 1
ATOM 761 C C . GLU A 1 95 ? -13.233 10.961 17.130 1.00 88.06 95 GLU A C 1
ATOM 763 O O . GLU A 1 95 ? -13.442 10.272 16.129 1.00 88.06 95 GLU A O 1
ATOM 768 N N . LEU A 1 96 ? -12.250 10.686 17.988 1.00 83.31 96 LEU A N 1
ATOM 769 C CA . LEU A 1 96 ? -11.442 9.481 17.872 1.00 83.31 96 LEU A CA 1
ATOM 770 C C . LEU A 1 96 ? -12.290 8.301 18.359 1.00 83.31 96 LEU A C 1
ATOM 772 O O . LEU A 1 96 ? -12.460 8.113 19.559 1.00 83.31 96 LEU A O 1
ATOM 776 N N . SER A 1 97 ? -12.875 7.549 17.430 1.00 70.50 97 SER A N 1
ATOM 777 C CA . SER A 1 97 ? -13.555 6.300 17.773 1.00 70.50 97 SER A CA 1
ATOM 778 C C . SER A 1 97 ? -12.520 5.290 18.280 1.00 70.50 97 SER A C 1
ATOM 780 O O . SER A 1 97 ? -11.478 5.122 17.640 1.00 70.50 97 SER A O 1
ATOM 782 N N . ALA A 1 98 ? -12.800 4.695 19.444 1.00 54.88 98 ALA A N 1
ATOM 783 C CA . ALA A 1 98 ? -12.007 3.627 20.053 1.00 54.88 98 ALA A CA 1
ATOM 784 C C . ALA A 1 98 ? -12.094 2.325 19.247 1.00 54.88 98 ALA A C 1
ATOM 786 O O . ALA A 1 98 ? -13.182 2.057 18.684 1.00 54.88 98 ALA A O 1
#

Sequence (98 aa):
MLFDLAERFGLDAIVQRDLGVREHRNRPLDELAPQAMAILLTALRRAGMPASALSSTLMQFGDRRDVECELVPIEIRERPPMITVREYREKFCRELSA

pLDDT: mean 90.66, std 9.25, range [54.88, 97.62]

Foldseek 3Di:
DVLVCCVPPNPVVDDDDDPDDDDDDDDDPVVVQLVVLLVVVVVCVSVVNDPVVDDQWDWDDDPDPPDPIDTDGRDDDDDPD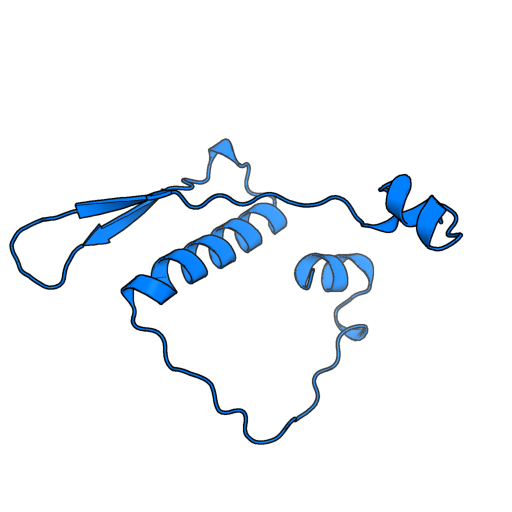QLVDPVSCVVVVDDNDD

Radius of gyration: 19.02 Å; chains: 1; bounding box: 45×31×45 Å